Protein AF-A0A523EAK8-F1 (afdb_monomer_lite)

Sequence (142 aa):
MRLLVVLMALGCFVGSAHAEETVREITWTGSLPEGAERGPEDSVTVTSTSDEGLTVTLLELEEPGITKLRYALKGRVRYEKVDGAGYVEMWNVFDDGGPYFTRTNLDQGPMRAITGSSGWRDIVLPFDATGASAPPKRLVIN

Structure (mmCIF, N/CA/C/O backbone):
data_AF-A0A523EAK8-F1
#
_entry.id   AF-A0A523EAK8-F1
#
loop_
_atom_site.group_PDB
_atom_site.id
_atom_site.type_symbol
_atom_site.label_atom_id
_atom_site.label_alt_id
_atom_site.label_comp_id
_atom_site.label_asym_id
_atom_site.label_entity_id
_atom_site.label_seq_id
_atom_site.pdbx_PDB_ins_code
_atom_site.Cartn_x
_atom_site.Cartn_y
_atom_site.Cartn_z
_atom_site.occupancy
_atom_site.B_iso_or_equiv
_atom_site.auth_seq_id
_atom_site.auth_comp_id
_atom_site.auth_asym_id
_atom_site.auth_atom_id
_atom_site.pdbx_PDB_model_num
ATOM 1 N N . MET A 1 1 ? 1.314 -65.545 -14.590 1.00 43.19 1 MET A N 1
ATOM 2 C CA . MET A 1 1 ? 2.182 -64.621 -13.832 1.00 43.19 1 MET A CA 1
ATOM 3 C C . MET A 1 1 ? 3.180 -64.000 -14.803 1.00 43.19 1 MET A C 1
ATOM 5 O O . MET A 1 1 ? 4.091 -64.684 -15.244 1.00 43.19 1 MET A O 1
ATOM 9 N N . ARG A 1 2 ? 2.941 -62.759 -15.240 1.00 35.03 2 ARG A N 1
ATOM 10 C CA . ARG A 1 2 ? 3.878 -61.962 -16.046 1.00 35.03 2 ARG A CA 1
ATOM 11 C C . ARG A 1 2 ? 4.027 -60.627 -15.326 1.00 35.03 2 ARG A C 1
ATOM 13 O O . ARG A 1 2 ? 3.064 -59.879 -15.219 1.00 35.03 2 ARG A O 1
ATOM 20 N N . LEU A 1 3 ? 5.200 -60.432 -14.737 1.00 31.39 3 LEU A N 1
ATOM 21 C CA . LEU A 1 3 ? 5.582 -59.260 -13.963 1.00 31.39 3 LEU A CA 1
ATOM 22 C C . LEU A 1 3 ? 5.921 -58.135 -14.954 1.00 31.39 3 LEU A C 1
ATOM 24 O O . LEU A 1 3 ? 6.887 -58.257 -15.702 1.00 31.39 3 LEU A O 1
ATOM 28 N N . LEU A 1 4 ? 5.104 -57.082 -14.999 1.00 35.31 4 LEU A N 1
ATOM 29 C CA . LEU A 1 4 ? 5.400 -55.856 -15.740 1.00 35.31 4 LEU A CA 1
ATOM 30 C C . LEU A 1 4 ? 5.988 -54.851 -14.742 1.00 35.31 4 LEU A C 1
ATOM 32 O O . LEU A 1 4 ? 5.277 -54.353 -13.873 1.00 35.31 4 LEU A O 1
ATOM 36 N N . VAL A 1 5 ? 7.290 -54.587 -14.836 1.00 39.47 5 VAL A N 1
ATOM 37 C CA . VAL A 1 5 ? 7.955 -53.526 -14.070 1.00 39.47 5 VAL A CA 1
ATOM 38 C C . VAL A 1 5 ? 7.799 -52.233 -14.865 1.00 39.47 5 VAL A C 1
ATOM 40 O O . VAL A 1 5 ? 8.457 -52.052 -15.886 1.00 39.47 5 VAL A O 1
ATOM 43 N N . VAL A 1 6 ? 6.908 -51.343 -14.425 1.00 41.03 6 VAL A N 1
ATOM 44 C CA . VAL A 1 6 ? 6.856 -49.963 -14.926 1.00 41.03 6 VAL A CA 1
ATOM 45 C C . VAL A 1 6 ? 7.793 -49.134 -14.060 1.00 41.03 6 VAL A C 1
ATOM 47 O O . VAL A 1 6 ? 7.481 -48.794 -12.921 1.00 41.03 6 VAL A O 1
ATOM 50 N N . LEU A 1 7 ? 8.970 -48.843 -14.606 1.00 38.56 7 LEU A N 1
ATOM 51 C CA . LEU A 1 7 ? 9.902 -47.873 -14.052 1.00 38.56 7 LEU A CA 1
ATOM 52 C C . LEU A 1 7 ? 9.351 -46.475 -14.383 1.00 38.56 7 LEU A C 1
ATOM 54 O O . LEU A 1 7 ? 9.571 -45.957 -15.476 1.00 38.56 7 LEU A O 1
ATOM 58 N N . MET A 1 8 ? 8.565 -45.884 -13.482 1.00 44.69 8 MET A N 1
ATOM 59 C CA . MET A 1 8 ? 8.118 -44.500 -13.643 1.00 44.69 8 MET A CA 1
ATOM 60 C C . MET A 1 8 ? 9.259 -43.591 -13.185 1.00 44.69 8 MET A C 1
ATOM 62 O O . MET A 1 8 ? 9.542 -43.475 -11.994 1.00 44.69 8 MET A O 1
ATOM 66 N N . ALA A 1 9 ? 9.970 -43.014 -14.154 1.00 45.03 9 ALA A N 1
ATOM 67 C CA . ALA A 1 9 ? 11.001 -42.022 -13.903 1.00 45.03 9 ALA A CA 1
ATOM 68 C C . ALA A 1 9 ? 10.372 -40.833 -13.165 1.00 45.03 9 ALA A C 1
ATOM 70 O O . ALA A 1 9 ? 9.498 -40.146 -13.698 1.00 45.03 9 ALA A O 1
ATOM 71 N N . LEU A 1 10 ? 10.810 -40.613 -11.926 1.00 49.31 10 LEU A N 1
ATOM 72 C CA . LEU A 1 10 ? 10.482 -39.431 -11.148 1.00 49.31 10 LEU A CA 1
ATOM 73 C C . LEU A 1 10 ? 11.184 -38.242 -11.815 1.00 49.31 10 LEU A C 1
ATOM 75 O O . LEU A 1 10 ? 12.347 -37.951 -11.547 1.00 49.31 10 LEU A O 1
ATOM 79 N N . GLY A 1 11 ? 10.498 -37.604 -12.761 1.00 48.94 11 GLY A N 1
ATOM 80 C CA . GLY A 1 11 ? 10.929 -36.332 -13.315 1.00 48.94 11 GLY A CA 1
ATOM 81 C C . GLY A 1 11 ? 10.870 -35.294 -12.206 1.00 48.94 11 GLY A C 1
ATOM 82 O O . GLY A 1 11 ? 9.790 -34.803 -11.881 1.00 48.94 11 GLY A O 1
ATOM 83 N N . CYS A 1 12 ? 12.017 -34.978 -11.606 1.00 46.00 12 CYS A N 1
ATOM 84 C CA . CYS A 1 12 ? 12.171 -33.778 -10.801 1.00 46.00 12 CYS A CA 1
ATOM 85 C C . CYS A 1 12 ? 11.887 -32.580 -11.711 1.00 46.00 12 CYS A C 1
ATOM 87 O O . CYS A 1 12 ? 12.787 -32.061 -12.369 1.00 46.00 12 CYS A O 1
ATOM 89 N N . PHE A 1 13 ? 10.633 -32.135 -11.758 1.00 48.69 13 PHE A N 1
ATOM 90 C CA . PHE A 1 13 ? 10.342 -30.755 -12.092 1.00 48.69 13 PHE A CA 1
ATOM 91 C C . PHE A 1 13 ? 10.968 -29.925 -10.977 1.00 48.69 13 PHE A C 1
ATOM 93 O O . PHE A 1 13 ? 10.351 -29.664 -9.946 1.00 48.69 13 PHE A O 1
ATOM 100 N N . VAL A 1 14 ? 12.229 -29.539 -11.166 1.00 49.50 14 VAL A N 1
ATOM 101 C CA . VAL A 1 14 ? 12.788 -28.378 -10.484 1.00 49.50 14 VAL A CA 1
ATOM 102 C C . VAL A 1 14 ? 12.035 -27.201 -11.084 1.00 49.50 14 VAL A C 1
ATOM 104 O O . VAL A 1 14 ? 12.472 -26.590 -12.055 1.00 49.50 14 VAL A O 1
ATOM 107 N N . GLY A 1 15 ? 10.824 -26.955 -10.580 1.00 48.53 15 GLY A N 1
ATOM 108 C CA . GLY A 1 15 ? 10.164 -25.687 -10.807 1.00 48.53 15 GLY A CA 1
ATOM 109 C C . GLY A 1 15 ? 11.157 -24.637 -10.349 1.00 48.53 15 GLY A C 1
ATOM 110 O O . GLY A 1 15 ? 11.583 -24.666 -9.194 1.00 48.53 15 GLY A O 1
ATOM 111 N N . SER A 1 16 ? 11.605 -23.780 -11.263 1.00 50.34 16 SER A N 1
ATOM 112 C CA . SER A 1 16 ? 12.353 -22.594 -10.886 1.00 50.34 16 SER A CA 1
ATOM 113 C C . SER A 1 16 ? 11.461 -21.820 -9.926 1.00 50.34 16 SER A C 1
ATOM 115 O O . SER A 1 16 ? 10.525 -21.142 -10.342 1.00 50.34 16 SER A O 1
ATOM 117 N N . ALA A 1 17 ? 11.705 -21.974 -8.627 1.00 54.03 17 ALA A N 1
ATOM 118 C CA . ALA A 1 17 ? 11.255 -21.010 -7.653 1.00 54.03 17 ALA A CA 1
ATOM 119 C C . ALA A 1 17 ? 11.943 -19.714 -8.075 1.00 54.03 17 ALA A C 1
ATOM 121 O O . ALA A 1 17 ? 13.149 -19.556 -7.883 1.00 54.03 17 ALA A O 1
ATOM 122 N N . HIS A 1 18 ? 11.222 -18.841 -8.778 1.00 55.31 18 HIS A N 1
ATOM 123 C CA . HIS A 1 18 ? 11.702 -17.490 -8.991 1.00 55.31 18 HIS A CA 1
ATOM 124 C C . HIS A 1 18 ? 11.859 -16.897 -7.596 1.00 55.31 18 HIS A C 1
ATOM 126 O O . HIS A 1 18 ? 10.869 -16.706 -6.893 1.00 55.31 18 HIS A O 1
ATOM 132 N N . ALA A 1 19 ? 13.110 -16.733 -7.167 1.00 64.12 19 ALA A N 1
ATOM 133 C CA . ALA A 1 19 ? 13.416 -16.147 -5.880 1.00 64.12 19 ALA A CA 1
ATOM 134 C C . ALA A 1 19 ? 12.808 -14.744 -5.855 1.00 64.12 19 ALA A C 1
ATOM 136 O O . ALA A 1 19 ? 13.057 -13.932 -6.748 1.00 64.12 19 ALA A O 1
ATOM 137 N N . GLU A 1 20 ? 11.957 -14.500 -4.867 1.00 81.25 20 GLU A N 1
ATOM 138 C CA . GLU A 1 20 ? 11.498 -13.161 -4.547 1.00 81.25 20 GLU A CA 1
ATOM 139 C C . GLU A 1 20 ? 12.712 -12.323 -4.138 1.00 81.25 20 GLU A C 1
ATOM 141 O O . GLU A 1 20 ? 13.477 -12.719 -3.260 1.00 81.25 20 GLU A O 1
ATOM 146 N N . GLU A 1 21 ? 12.902 -11.188 -4.804 1.00 90.44 21 GLU A N 1
ATOM 147 C CA . GLU A 1 21 ? 13.960 -10.232 -4.496 1.00 90.44 21 GLU A CA 1
ATOM 148 C C . GLU A 1 21 ? 13.335 -9.009 -3.825 1.00 90.44 21 GLU A C 1
ATOM 150 O O . GLU A 1 21 ? 12.536 -8.292 -4.433 1.00 90.44 21 GLU A O 1
ATOM 155 N N . THR A 1 22 ? 13.705 -8.760 -2.568 1.00 94.06 22 THR A N 1
ATOM 156 C CA . THR A 1 22 ? 13.349 -7.514 -1.885 1.00 94.06 22 THR A CA 1
ATOM 157 C C . THR A 1 22 ? 14.212 -6.389 -2.436 1.00 94.06 22 THR A C 1
ATOM 159 O O . THR A 1 22 ? 15.380 -6.260 -2.080 1.00 94.06 22 THR A O 1
ATOM 162 N N . VAL A 1 23 ? 13.627 -5.559 -3.297 1.00 94.88 23 VAL A N 1
ATOM 163 C CA . VAL A 1 23 ? 14.323 -4.407 -3.896 1.00 94.88 23 VAL A CA 1
ATOM 164 C C . VAL A 1 23 ? 14.383 -3.195 -2.965 1.00 94.88 23 VAL A C 1
ATOM 166 O O . VAL A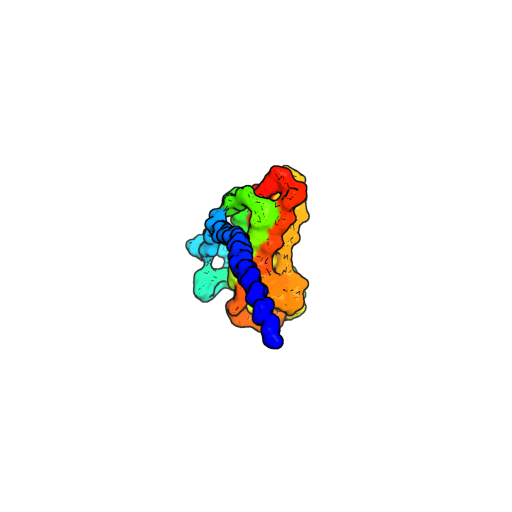 1 23 ? 15.273 -2.358 -3.098 1.00 94.88 23 VAL A O 1
ATOM 169 N N . ARG A 1 24 ? 13.438 -3.084 -2.022 1.00 94.38 24 ARG A N 1
ATOM 170 C CA . ARG A 1 24 ? 13.371 -1.986 -1.053 1.00 94.38 24 ARG A CA 1
ATOM 171 C C . ARG A 1 24 ? 12.583 -2.400 0.185 1.00 94.38 24 ARG A C 1
ATOM 173 O O . ARG A 1 24 ? 11.496 -2.958 0.066 1.00 94.38 24 ARG A O 1
ATOM 180 N N . GLU A 1 25 ? 13.122 -2.083 1.358 1.00 94.19 25 GLU A N 1
ATOM 181 C CA . GLU A 1 25 ? 12.435 -2.211 2.645 1.00 94.19 25 GLU A CA 1
ATOM 182 C C . GLU A 1 25 ? 12.049 -0.819 3.155 1.00 94.19 25 GLU A C 1
ATOM 184 O O . GLU A 1 25 ? 12.806 0.143 3.000 1.00 94.19 25 GLU A O 1
ATOM 189 N N . ILE A 1 26 ? 10.852 -0.701 3.727 1.00 91.69 26 ILE A N 1
ATOM 190 C CA . ILE A 1 26 ? 10.308 0.562 4.229 1.00 91.69 26 ILE A CA 1
ATOM 191 C C . ILE A 1 26 ? 10.058 0.397 5.720 1.00 91.69 26 ILE A C 1
ATOM 193 O O . ILE A 1 26 ? 9.349 -0.515 6.141 1.00 91.69 26 ILE A O 1
ATOM 197 N N . THR A 1 27 ? 10.621 1.307 6.507 1.00 90.94 27 THR A N 1
ATOM 198 C CA . THR A 1 27 ? 10.358 1.412 7.941 1.00 90.94 27 THR A CA 1
ATOM 199 C C . THR A 1 27 ? 9.831 2.799 8.251 1.00 90.94 27 THR A C 1
ATOM 201 O O . THR A 1 27 ? 10.139 3.773 7.563 1.00 90.94 27 THR A O 1
ATOM 204 N N . TRP A 1 28 ? 9.050 2.912 9.315 1.00 90.19 28 TRP A N 1
ATOM 205 C CA . TRP A 1 28 ? 8.413 4.170 9.677 1.00 90.19 28 TRP A CA 1
ATOM 206 C C . TRP A 1 28 ? 9.308 5.061 10.556 1.00 90.19 28 TRP A C 1
ATOM 208 O O . TRP A 1 28 ? 8.814 5.863 11.334 1.00 90.19 28 TRP A O 1
ATOM 218 N N . THR A 1 29 ? 10.634 4.979 10.448 1.00 82.25 29 THR A N 1
ATOM 219 C CA . THR A 1 29 ? 11.581 5.632 11.379 1.00 82.25 29 THR A CA 1
ATOM 220 C C . THR A 1 29 ? 11.744 7.154 11.198 1.00 82.25 29 THR A C 1
ATOM 222 O O . THR A 1 29 ? 12.516 7.776 11.926 1.00 82.25 29 THR A O 1
ATOM 225 N N . GLY A 1 30 ? 11.005 7.777 10.272 1.00 82.88 30 GLY A N 1
ATOM 226 C CA . GLY A 1 30 ? 11.115 9.199 9.922 1.00 82.88 30 GLY A CA 1
ATOM 227 C C . GLY A 1 30 ? 9.828 10.010 10.097 1.00 82.88 30 GLY A C 1
ATOM 228 O O . GLY A 1 30 ? 8.990 9.716 10.954 1.00 82.88 30 GLY A O 1
ATOM 229 N N . SER A 1 31 ? 9.685 11.053 9.272 1.00 87.25 31 SER A N 1
ATOM 230 C CA . SER A 1 31 ? 8.469 11.867 9.189 1.00 87.25 31 SER A CA 1
ATOM 231 C C . SER A 1 31 ? 7.248 11.002 8.895 1.00 87.25 31 SER A C 1
ATOM 233 O O . SER A 1 31 ? 7.313 10.070 8.093 1.00 87.25 31 SER A O 1
ATOM 235 N N . LEU A 1 32 ? 6.142 11.321 9.559 1.00 91.88 32 LEU A N 1
ATOM 236 C CA . LEU A 1 32 ? 4.867 10.655 9.342 1.00 91.88 32 LEU A CA 1
ATOM 237 C C . LEU A 1 32 ? 4.139 11.237 8.131 1.00 91.88 32 LEU A C 1
ATOM 239 O O . LEU A 1 32 ? 4.321 12.422 7.838 1.00 91.88 32 LEU A O 1
ATOM 243 N N . PRO A 1 33 ? 3.287 10.432 7.479 1.00 92.25 33 PRO A N 1
ATOM 244 C CA . PRO A 1 33 ? 2.276 10.938 6.563 1.00 92.25 33 PRO A CA 1
ATOM 245 C C . PRO A 1 33 ? 1.412 12.022 7.206 1.00 92.25 33 PRO A C 1
ATOM 247 O O . PRO A 1 33 ? 1.137 11.982 8.408 1.00 92.25 33 PRO A O 1
ATOM 250 N N . GLU A 1 34 ? 0.945 12.970 6.400 1.00 91.69 34 GLU A N 1
ATOM 251 C CA . GLU A 1 34 ? -0.039 13.948 6.859 1.00 91.69 34 GLU A CA 1
ATOM 252 C C . GLU A 1 34 ? -1.318 13.232 7.321 1.00 91.69 34 GLU A C 1
ATOM 254 O O . GLU A 1 34 ? -1.803 12.317 6.661 1.00 91.69 34 GLU A O 1
ATOM 259 N N . GLY A 1 35 ? -1.847 13.611 8.487 1.00 89.56 35 GLY A N 1
ATOM 260 C CA . GLY A 1 35 ? -3.021 12.956 9.075 1.00 89.56 35 GLY A CA 1
ATOM 261 C C . GLY A 1 35 ? -2.755 11.576 9.693 1.00 89.56 35 GLY A C 1
ATOM 262 O O . GLY A 1 35 ? -3.699 10.940 10.163 1.00 89.56 35 GLY A O 1
ATOM 263 N N . ALA A 1 36 ? -1.498 11.118 9.732 1.00 94.44 36 ALA A N 1
ATOM 264 C CA . ALA A 1 36 ? -1.106 9.895 10.421 1.00 94.44 36 ALA A CA 1
ATOM 265 C C . ALA A 1 36 ? -0.349 10.176 11.726 1.00 94.44 36 ALA A C 1
ATOM 267 O O . ALA A 1 36 ? 0.402 11.142 11.865 1.00 94.44 36 ALA A O 1
ATOM 268 N N . GLU A 1 37 ? -0.502 9.262 12.675 1.00 95.19 37 GLU A N 1
ATOM 269 C CA . GLU A 1 37 ? 0.185 9.260 13.960 1.00 95.19 37 GLU A CA 1
ATOM 270 C C . GLU A 1 37 ? 1.110 8.049 14.086 1.00 95.19 37 GLU A C 1
ATOM 272 O O . GLU A 1 37 ? 0.993 7.057 13.364 1.00 95.19 37 GLU A O 1
ATOM 277 N N . ARG A 1 38 ? 2.048 8.112 15.034 1.00 94.50 38 ARG A N 1
ATOM 278 C CA . ARG A 1 38 ? 2.915 6.976 15.351 1.00 94.50 38 ARG A CA 1
ATOM 279 C C . ARG A 1 38 ? 2.076 5.867 15.983 1.00 94.50 38 ARG A C 1
ATOM 281 O O . ARG A 1 38 ? 1.479 6.071 17.037 1.00 94.50 38 ARG A O 1
ATOM 288 N N . GLY A 1 39 ? 2.062 4.697 15.359 1.00 91.44 39 GLY A N 1
ATOM 289 C CA . GLY A 1 39 ? 1.401 3.511 15.885 1.00 91.44 39 GLY A CA 1
ATOM 290 C C . GLY A 1 39 ? 2.339 2.615 16.705 1.00 91.44 39 GLY A C 1
ATOM 291 O O . GLY A 1 39 ? 3.548 2.853 16.774 1.00 91.44 39 GLY A O 1
ATOM 292 N N . PRO A 1 40 ? 1.799 1.556 17.331 1.00 88.06 40 PRO A N 1
ATOM 293 C CA . PRO A 1 40 ? 2.603 0.509 17.964 1.00 88.06 40 PRO A CA 1
ATOM 294 C C . PRO A 1 40 ? 3.394 -0.295 16.919 1.00 88.06 40 PRO A C 1
ATOM 296 O O . PRO A 1 40 ? 3.072 -0.244 15.735 1.00 88.06 40 PRO A O 1
ATOM 299 N N . GLU A 1 41 ? 4.383 -1.085 17.347 1.00 87.00 41 GLU A N 1
ATOM 300 C CA . GLU A 1 41 ? 5.129 -2.011 16.465 1.00 87.00 41 GLU A CA 1
ATOM 301 C C . GLU A 1 41 ? 5.730 -1.325 15.222 1.00 87.00 41 GLU A C 1
ATOM 303 O O . GLU A 1 41 ? 5.644 -1.845 14.110 1.00 87.00 41 GLU A O 1
ATOM 308 N N . ASP A 1 42 ? 6.294 -0.127 15.419 1.00 87.31 42 ASP A N 1
ATOM 309 C CA . ASP A 1 42 ? 6.872 0.712 14.365 1.00 87.31 42 ASP A CA 1
ATOM 310 C C . ASP A 1 42 ? 5.911 0.979 13.201 1.00 87.31 42 ASP A C 1
ATOM 312 O O . ASP A 1 42 ? 6.341 1.031 12.058 1.00 87.31 42 ASP A O 1
ATOM 316 N N . SER A 1 43 ? 4.613 1.148 13.471 1.00 93.25 43 SER A N 1
ATOM 317 C CA . SER A 1 43 ? 3.592 1.418 12.452 1.00 93.25 43 SER A CA 1
ATOM 318 C C . SER A 1 43 ? 3.170 2.889 12.385 1.00 93.25 43 SER A C 1
ATOM 320 O O . SER A 1 43 ? 3.631 3.744 13.153 1.00 93.25 43 SER A O 1
ATOM 322 N N . VAL A 1 44 ? 2.271 3.180 11.446 1.00 95.81 44 VAL A N 1
ATOM 323 C CA . VAL A 1 44 ? 1.534 4.441 11.359 1.00 95.81 44 VAL A CA 1
ATOM 324 C C . VAL A 1 44 ? 0.044 4.169 11.522 1.00 95.81 44 VAL A C 1
ATOM 326 O O . VAL A 1 44 ? -0.467 3.168 11.018 1.00 95.81 44 VAL A O 1
ATOM 329 N N . THR A 1 45 ? -0.640 5.052 12.241 1.00 96.44 45 THR A N 1
ATOM 330 C CA . THR A 1 45 ? -2.077 4.979 12.509 1.00 96.44 45 THR A CA 1
ATOM 331 C C . THR A 1 45 ? -2.773 6.123 11.793 1.00 96.44 45 THR A C 1
ATOM 333 O O . THR A 1 45 ? -2.383 7.274 11.957 1.00 96.44 45 THR A O 1
ATOM 336 N N . VAL A 1 46 ? -3.832 5.813 11.050 1.00 95.06 46 VAL A N 1
ATOM 337 C CA . VAL A 1 46 ? -4.726 6.805 10.443 1.00 95.06 46 VAL A CA 1
ATOM 338 C C . VAL A 1 46 ? -6.086 6.697 11.120 1.00 95.06 46 VAL A C 1
ATOM 340 O O . VAL A 1 46 ? -6.633 5.600 11.236 1.00 95.06 46 VAL A O 1
ATOM 343 N N . THR A 1 47 ? -6.629 7.834 11.554 1.00 93.88 47 THR A N 1
ATOM 344 C CA . THR A 1 47 ? -7.941 7.910 12.207 1.00 93.88 47 THR A CA 1
ATOM 345 C C . THR A 1 47 ? -8.870 8.781 11.372 1.00 93.88 47 THR A C 1
ATOM 347 O O . THR A 1 47 ? -8.600 9.965 11.194 1.00 93.88 47 THR A O 1
ATOM 350 N N . SER A 1 48 ? -9.982 8.213 10.898 1.00 89.81 48 SER A N 1
ATOM 351 C CA . SER A 1 48 ? -11.081 9.015 10.350 1.00 89.81 48 SER A CA 1
ATOM 352 C C . SER A 1 48 ? -12.020 9.440 11.475 1.00 89.81 48 SER A C 1
ATOM 354 O O . SER A 1 48 ? -12.422 8.614 12.295 1.00 89.81 48 SER A O 1
ATOM 356 N N . THR A 1 49 ? -12.359 10.726 11.524 1.00 86.12 49 THR A N 1
ATOM 357 C CA . THR A 1 49 ? -13.287 11.308 12.510 1.00 86.12 49 THR A CA 1
ATOM 358 C C . THR A 1 49 ? -14.592 11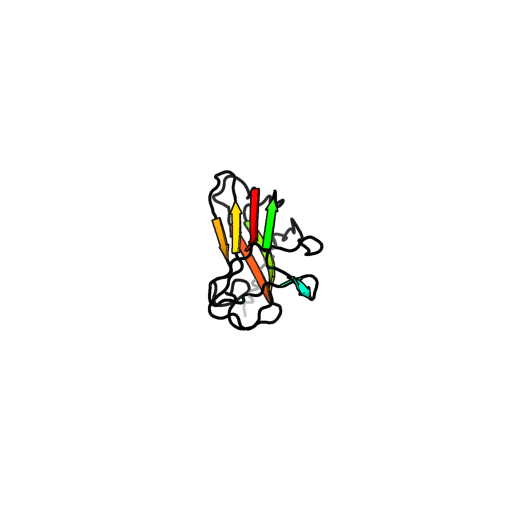.801 11.885 1.00 86.12 49 THR A C 1
ATOM 360 O O . THR A 1 49 ? -15.470 12.263 12.614 1.00 86.12 49 THR A O 1
ATOM 363 N N . SER A 1 50 ? -14.730 11.701 10.561 1.00 83.38 50 SER A N 1
ATOM 364 C CA . SER A 1 50 ? -15.940 12.043 9.818 1.00 83.38 50 SER A CA 1
ATOM 365 C C . SER A 1 50 ? -16.527 10.814 9.125 1.00 83.38 50 SER A C 1
ATOM 367 O O . SER A 1 50 ? -15.836 9.822 8.885 1.00 83.38 50 SER A O 1
ATOM 369 N N . ASP A 1 51 ? -17.806 10.920 8.766 1.00 81.62 51 ASP A N 1
ATOM 370 C CA . ASP A 1 51 ? -18.515 9.930 7.946 1.00 81.62 51 ASP A CA 1
ATOM 371 C C . ASP A 1 51 ? -18.184 10.074 6.442 1.00 81.62 51 ASP A C 1
ATOM 373 O O . ASP A 1 51 ? -18.740 9.372 5.597 1.00 81.62 51 ASP A O 1
ATOM 377 N N . GLU A 1 52 ? -17.290 11.002 6.084 1.00 85.56 52 GLU A N 1
ATOM 378 C CA . GLU A 1 52 ? -16.804 11.181 4.718 1.00 85.56 52 GLU A CA 1
ATOM 379 C C . GLU A 1 52 ? -15.627 10.238 4.433 1.00 85.56 52 GLU A C 1
ATOM 381 O O . GLU A 1 52 ? -14.866 9.858 5.323 1.00 85.56 52 GLU A O 1
ATOM 386 N N . GLY A 1 53 ? -15.458 9.858 3.165 1.00 86.12 53 GLY A N 1
ATOM 387 C CA . GLY A 1 53 ? -14.315 9.048 2.753 1.00 86.12 53 GLY A CA 1
ATOM 388 C C . GLY A 1 53 ? -12.998 9.793 2.984 1.00 86.12 53 GLY A C 1
ATOM 389 O O . GLY A 1 53 ? -12.808 10.889 2.461 1.00 86.12 53 GLY A O 1
ATOM 390 N N . LEU A 1 54 ? -12.077 9.176 3.725 1.00 91.88 54 LEU A N 1
ATOM 391 C CA . LEU A 1 54 ? -10.726 9.685 3.952 1.00 91.88 54 LEU A CA 1
ATOM 392 C C . LEU A 1 54 ? -9.733 8.976 3.021 1.00 91.88 54 LEU A C 1
ATOM 394 O O . LEU A 1 54 ? -9.728 7.750 2.919 1.00 91.88 54 LEU A O 1
ATOM 398 N N . THR A 1 55 ? -8.867 9.742 2.361 1.00 94.56 55 THR A N 1
ATOM 399 C CA . THR A 1 55 ? -7.695 9.227 1.640 1.00 94.56 55 THR A CA 1
ATOM 400 C C . THR A 1 55 ? -6.452 9.876 2.229 1.00 94.56 55 THR A C 1
ATOM 402 O O . THR A 1 55 ? -6.392 11.099 2.325 1.00 94.56 55 THR A O 1
ATOM 405 N N . VAL A 1 56 ? -5.478 9.061 2.631 1.00 95.69 56 VAL A N 1
ATOM 406 C CA . VAL A 1 56 ? -4.204 9.518 3.195 1.00 95.69 56 VAL A CA 1
ATOM 407 C C . VAL A 1 56 ? -3.075 8.936 2.365 1.00 95.69 56 VAL A C 1
ATOM 409 O O . VAL A 1 56 ? -2.980 7.723 2.242 1.00 95.69 56 VAL A O 1
ATOM 412 N N . THR A 1 57 ? -2.190 9.781 1.844 1.00 96.81 57 THR A N 1
ATOM 413 C CA . THR A 1 57 ? -0.968 9.310 1.186 1.00 96.81 57 THR A CA 1
ATOM 414 C C . THR A 1 57 ? 0.011 8.803 2.236 1.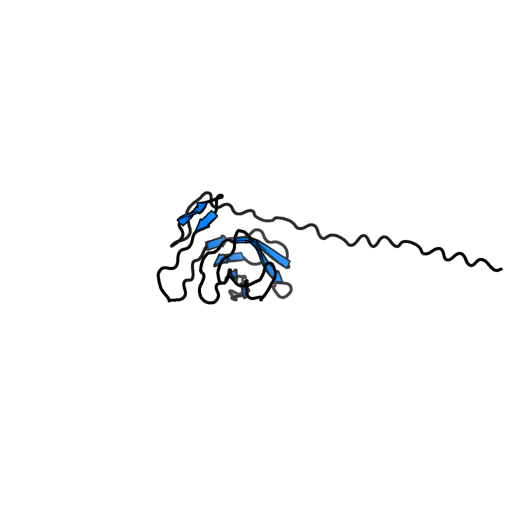00 96.81 57 THR A C 1
ATOM 416 O O . THR A 1 57 ? 0.678 9.591 2.900 1.00 96.81 57 THR A O 1
ATOM 419 N N . LEU A 1 58 ? 0.118 7.486 2.385 1.00 95.75 58 LEU A N 1
ATOM 420 C CA . LEU A 1 58 ? 0.998 6.831 3.352 1.00 95.75 58 LEU A CA 1
ATOM 421 C C . LEU A 1 58 ? 2.474 6.914 2.957 1.00 95.75 58 LEU A C 1
ATOM 423 O O . LEU A 1 58 ? 3.345 6.948 3.823 1.00 95.75 58 LEU A O 1
ATOM 427 N N . LEU A 1 59 ? 2.782 6.879 1.662 1.00 94.06 59 LEU A N 1
ATOM 428 C CA . LEU A 1 59 ? 4.164 6.867 1.195 1.00 94.06 59 LEU A CA 1
ATOM 429 C C . LEU A 1 59 ? 4.258 7.287 -0.268 1.00 94.06 59 LEU A C 1
ATOM 431 O O . LEU A 1 59 ? 3.521 6.783 -1.111 1.00 94.06 59 LEU A O 1
ATOM 435 N N . GLU A 1 60 ? 5.251 8.115 -0.577 1.00 95.12 60 GLU A N 1
ATOM 436 C CA . GLU A 1 60 ? 5.722 8.320 -1.944 1.00 95.12 60 GLU A CA 1
ATOM 437 C C . GLU A 1 60 ? 7.150 7.791 -2.079 1.00 95.12 60 GLU A C 1
ATOM 439 O O . GLU A 1 60 ? 8.034 8.113 -1.283 1.00 95.12 60 GLU A O 1
ATOM 444 N N . LEU A 1 61 ? 7.374 6.951 -3.087 1.00 94.00 61 LEU A N 1
ATOM 445 C CA . LEU A 1 61 ? 8.681 6.397 -3.414 1.00 94.00 61 LEU A CA 1
ATOM 446 C C . LEU A 1 61 ? 9.110 6.890 -4.783 1.00 94.00 61 LEU A C 1
ATOM 448 O O . LEU A 1 61 ? 8.690 6.335 -5.797 1.00 94.00 61 LEU A O 1
ATOM 452 N N . GLU A 1 62 ? 9.992 7.881 -4.793 1.00 94.31 62 GLU A N 1
ATOM 453 C CA . GLU A 1 62 ? 10.775 8.212 -5.978 1.00 94.31 62 GLU A CA 1
ATOM 454 C C . GLU A 1 62 ? 11.816 7.121 -6.230 1.00 94.31 62 GLU A C 1
ATOM 456 O O . GLU A 1 62 ? 12.441 6.611 -5.288 1.00 94.31 62 GLU A O 1
ATOM 461 N N . GLU A 1 63 ? 11.964 6.761 -7.505 1.00 94.12 63 GLU A N 1
ATOM 462 C CA . GLU A 1 63 ? 12.903 5.763 -8.015 1.00 94.12 63 GLU A CA 1
ATOM 463 C C . GLU A 1 63 ? 12.916 4.494 -7.139 1.00 94.12 63 GLU A C 1
ATOM 465 O O . GLU A 1 63 ? 13.882 4.217 -6.421 1.00 94.12 63 GLU A O 1
ATOM 470 N N . PRO A 1 64 ? 11.837 3.684 -7.153 1.00 94.50 64 PRO A N 1
ATOM 471 C CA . PRO A 1 64 ? 11.629 2.606 -6.181 1.00 94.50 64 PRO A CA 1
ATOM 472 C C . PRO A 1 64 ? 12.643 1.450 -6.279 1.00 94.50 64 PRO A C 1
ATOM 4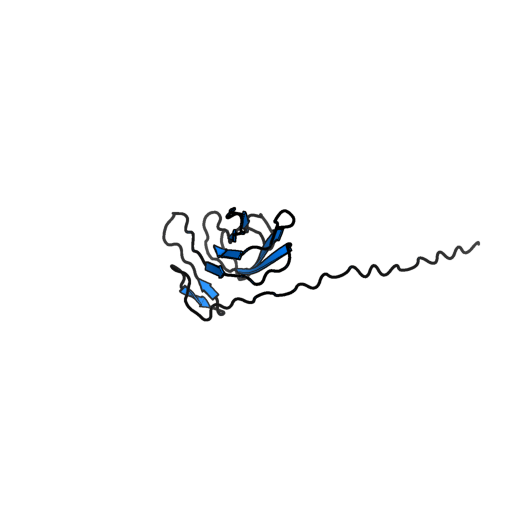74 O O . PRO A 1 64 ? 12.572 0.520 -5.481 1.00 94.50 64 PRO A O 1
ATOM 477 N N . GLY A 1 65 ? 13.571 1.478 -7.242 1.00 94.62 65 GLY A N 1
ATOM 478 C CA . GLY A 1 65 ? 14.564 0.421 -7.467 1.00 94.62 65 GLY A CA 1
ATOM 479 C C . GLY A 1 65 ? 14.005 -0.824 -8.164 1.00 94.62 65 GLY A C 1
ATOM 480 O O . GLY A 1 65 ? 14.695 -1.832 -8.287 1.00 94.62 65 GLY A O 1
ATOM 481 N N . ILE A 1 66 ? 12.758 -0.772 -8.640 1.00 94.75 66 ILE A N 1
ATOM 482 C CA . ILE A 1 66 ? 12.115 -1.881 -9.347 1.00 94.75 66 ILE A CA 1
ATOM 483 C C . ILE A 1 66 ? 12.731 -2.018 -10.742 1.00 94.75 66 ILE A C 1
ATOM 485 O O . ILE A 1 66 ? 12.661 -1.106 -11.560 1.00 94.75 66 ILE A O 1
ATOM 489 N N . THR A 1 67 ? 13.303 -3.187 -11.030 1.00 92.94 67 THR A N 1
ATOM 490 C CA . THR A 1 67 ? 13.924 -3.496 -12.334 1.00 92.94 67 THR A CA 1
ATOM 491 C C . THR A 1 67 ? 13.138 -4.518 -13.156 1.00 92.94 67 THR A C 1
ATOM 493 O O . THR A 1 67 ? 13.456 -4.760 -14.320 1.00 92.94 67 THR A O 1
ATOM 496 N N . LYS A 1 68 ? 12.115 -5.146 -12.563 1.00 93.62 68 LYS A N 1
ATOM 497 C CA . LYS A 1 68 ? 11.266 -6.162 -13.200 1.00 93.62 68 LYS A CA 1
ATOM 498 C C . LYS A 1 68 ? 9.879 -5.600 -13.486 1.00 93.62 68 LYS A C 1
ATOM 500 O O . LYS A 1 68 ? 9.391 -4.741 -12.765 1.00 93.62 68 LYS A O 1
ATOM 505 N N . LEU A 1 69 ? 9.218 -6.149 -14.504 1.00 93.62 69 LEU A N 1
ATOM 506 C CA . LEU A 1 69 ? 7.851 -5.764 -14.872 1.00 93.62 69 LEU A CA 1
ATOM 507 C C . LEU A 1 69 ? 6.777 -6.441 -14.011 1.00 93.62 69 LEU A C 1
ATOM 509 O O . LEU A 1 69 ? 5.613 -6.088 -14.105 1.00 93.62 69 LEU A O 1
ATOM 513 N N . ARG A 1 70 ? 7.142 -7.403 -13.161 1.00 95.38 70 ARG A N 1
ATOM 514 C CA . ARG A 1 70 ? 6.241 -7.991 -12.164 1.00 95.38 70 ARG A CA 1
ATOM 515 C C . ARG A 1 70 ? 6.823 -7.765 -10.787 1.00 95.38 70 ARG A C 1
ATOM 517 O O . ARG A 1 70 ? 7.965 -8.150 -10.539 1.00 95.38 70 ARG A O 1
ATOM 524 N N . TYR A 1 71 ? 6.043 -7.142 -9.922 1.00 96.44 71 TYR A N 1
ATOM 525 C CA . TYR A 1 71 ? 6.448 -6.772 -8.573 1.00 96.44 71 TYR A CA 1
ATOM 526 C C . TYR A 1 71 ? 5.221 -6.692 -7.667 1.00 96.44 71 TYR A C 1
ATOM 528 O O . TYR A 1 71 ? 4.082 -6.781 -8.127 1.00 96.44 71 TYR A O 1
ATOM 536 N N . ALA A 1 72 ? 5.448 -6.558 -6.366 1.00 97.38 72 ALA A N 1
ATOM 537 C CA . ALA A 1 72 ? 4.376 -6.365 -5.408 1.00 97.38 72 ALA A CA 1
ATOM 538 C C . ALA A 1 72 ? 4.843 -5.501 -4.240 1.00 97.38 72 ALA A C 1
ATOM 540 O O . ALA A 1 72 ? 5.966 -5.666 -3.764 1.00 97.38 72 ALA A O 1
ATOM 541 N N . LEU A 1 73 ? 3.951 -4.649 -3.735 1.00 97.62 73 LEU A N 1
ATOM 542 C CA . LEU A 1 73 ? 4.075 -4.133 -2.375 1.00 97.62 73 LEU A CA 1
ATOM 543 C C . LEU A 1 73 ? 3.542 -5.197 -1.414 1.00 97.62 73 LEU A C 1
ATOM 545 O O . LEU A 1 73 ? 2.449 -5.730 -1.620 1.00 97.62 73 LEU A O 1
ATOM 549 N N . LYS A 1 74 ? 4.299 -5.492 -0.360 1.00 97.56 74 LYS A N 1
ATOM 550 C CA . LYS A 1 74 ? 3.879 -6.375 0.730 1.00 97.56 74 LYS A CA 1
ATOM 551 C C . LYS A 1 74 ? 3.962 -5.626 2.046 1.00 97.56 74 LYS A C 1
ATOM 553 O O . LYS A 1 74 ? 4.861 -4.815 2.244 1.00 97.56 74 LYS A O 1
ATOM 558 N N . GLY A 1 75 ? 3.035 -5.912 2.947 1.00 95.81 75 GLY A N 1
ATOM 559 C CA . GLY A 1 75 ? 3.001 -5.273 4.254 1.00 95.81 75 GLY A CA 1
ATOM 560 C C . GLY A 1 75 ? 1.973 -5.908 5.170 1.00 95.81 75 GLY A C 1
ATOM 561 O O . GLY A 1 75 ? 1.376 -6.934 4.842 1.00 95.81 75 GLY A O 1
ATOM 562 N N . ARG A 1 76 ? 1.754 -5.273 6.321 1.00 96.94 76 ARG A N 1
ATOM 563 C CA . ARG A 1 76 ? 0.741 -5.680 7.293 1.00 96.94 76 ARG A CA 1
ATOM 564 C C . ARG A 1 76 ? -0.161 -4.506 7.625 1.00 96.94 76 ARG A C 1
ATOM 566 O O . ARG A 1 76 ? 0.305 -3.375 7.709 1.00 96.94 76 ARG A O 1
ATOM 573 N N . VAL A 1 77 ? -1.436 -4.793 7.854 1.00 97.31 77 VAL A N 1
ATOM 574 C CA . VAL A 1 77 ? -2.432 -3.807 8.279 1.00 97.31 77 VAL A CA 1
ATOM 575 C C . VAL A 1 77 ? -3.226 -4.336 9.468 1.00 97.31 77 VAL A C 1
ATOM 577 O O . VAL A 1 77 ? -3.507 -5.534 9.555 1.00 97.31 77 VAL A O 1
ATOM 580 N N . ARG A 1 78 ? -3.597 -3.435 10.374 1.00 97.50 78 ARG A N 1
ATOM 581 C CA . ARG A 1 78 ? -4.561 -3.635 11.459 1.00 97.50 78 ARG A CA 1
ATOM 582 C C . ARG A 1 78 ? -5.604 -2.530 11.341 1.00 97.50 78 ARG A C 1
ATOM 584 O O . ARG A 1 78 ? -5.262 -1.415 10.966 1.00 97.50 78 ARG A O 1
ATOM 591 N N . TYR A 1 79 ? -6.858 -2.831 11.653 1.00 96.69 79 TYR A N 1
ATOM 592 C CA . TYR A 1 79 ? -7.935 -1.845 11.592 1.00 96.69 79 TYR A CA 1
ATOM 593 C C . TYR A 1 79 ? -9.047 -2.175 12.580 1.00 96.69 79 TYR A C 1
ATOM 595 O O . TYR A 1 79 ? -9.270 -3.336 12.927 1.00 96.69 79 TYR A O 1
ATOM 603 N N . GLU A 1 80 ? -9.757 -1.146 13.027 1.00 96.31 80 GLU A N 1
ATOM 604 C CA . GLU A 1 80 ? -10.832 -1.265 14.005 1.00 96.31 80 GLU A CA 1
ATOM 605 C C . GLU A 1 80 ? -12.039 -0.456 13.551 1.00 96.31 80 GLU A C 1
ATOM 607 O O . GLU A 1 80 ? -11.907 0.722 13.240 1.00 96.31 80 GLU A O 1
ATOM 612 N N . LYS A 1 81 ? -13.216 -1.091 13.560 1.00 95.19 81 LYS A N 1
ATOM 613 C CA . LYS A 1 81 ? -14.517 -0.449 13.316 1.00 95.19 81 LYS A CA 1
ATOM 614 C C . LYS A 1 81 ? -14.571 0.379 12.022 1.00 95.19 81 LYS A C 1
ATOM 616 O O . LYS A 1 81 ? -15.203 1.428 11.995 1.00 95.19 81 LYS A O 1
ATOM 621 N N . VAL A 1 82 ? -13.936 -0.102 10.955 1.00 94.69 82 VAL A N 1
ATOM 622 C CA . VAL A 1 82 ? -14.053 0.516 9.630 1.00 94.69 82 VAL A CA 1
ATOM 623 C C . VAL A 1 82 ? -15.460 0.267 9.108 1.00 94.69 82 VAL A C 1
ATOM 625 O O . VAL A 1 82 ? -15.819 -0.880 8.829 1.00 94.69 82 VAL A O 1
ATOM 628 N N . ASP A 1 83 ? -16.244 1.336 9.007 1.00 91.00 83 ASP A N 1
ATOM 629 C CA . ASP A 1 83 ? -17.557 1.295 8.375 1.00 91.00 83 ASP A CA 1
ATOM 630 C C . ASP A 1 83 ? -17.417 1.303 6.845 1.00 91.00 83 ASP A C 1
ATOM 632 O O . ASP A 1 83 ? -16.518 1.930 6.282 1.00 91.00 83 ASP A O 1
ATOM 636 N N . GLY A 1 84 ? -18.276 0.553 6.158 1.00 90.50 84 GLY A N 1
ATOM 637 C CA . GLY A 1 84 ? -18.159 0.338 4.716 1.00 90.50 84 GLY A CA 1
ATOM 638 C C . GLY A 1 84 ? -16.873 -0.398 4.311 1.00 90.50 84 GLY A C 1
ATOM 639 O O . GLY A 1 84 ? -16.521 -1.431 4.889 1.00 90.50 84 GLY A O 1
ATOM 640 N N . ALA A 1 85 ? -16.205 0.094 3.264 1.00 91.75 85 ALA A N 1
ATOM 641 C CA . ALA A 1 85 ? -15.016 -0.526 2.683 1.00 91.75 85 ALA A CA 1
ATOM 642 C C . ALA A 1 85 ? -13.890 0.496 2.478 1.00 91.75 85 ALA A C 1
ATOM 644 O O . ALA A 1 85 ? -14.047 1.464 1.736 1.00 91.75 85 ALA A O 1
ATOM 645 N N . GLY A 1 86 ? -12.744 0.226 3.097 1.00 95.31 86 GLY A N 1
ATOM 646 C CA . GLY A 1 86 ? -11.463 0.879 2.857 1.00 95.31 86 GLY A CA 1
ATOM 647 C C .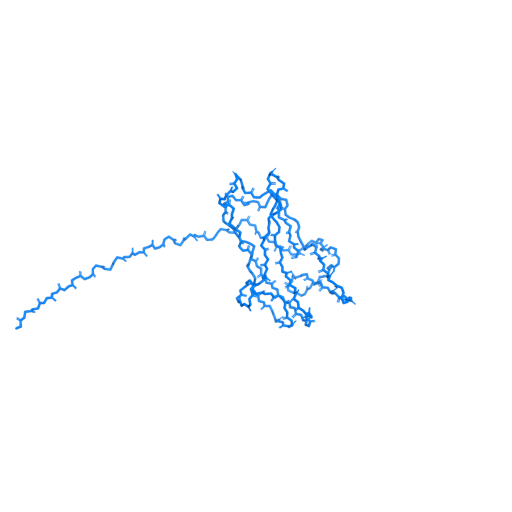 GLY A 1 86 ? -10.517 0.007 2.029 1.00 95.31 86 GLY A C 1
ATOM 648 O O . GLY A 1 86 ? -10.713 -1.205 1.870 1.00 95.31 86 GLY A O 1
ATOM 649 N N . TYR A 1 87 ? -9.461 0.632 1.518 1.00 97.06 87 TYR A N 1
ATOM 650 C CA . TYR A 1 87 ? -8.501 0.018 0.607 1.00 97.06 87 TYR A CA 1
ATOM 651 C C . TYR A 1 87 ? -7.099 0.527 0.931 1.00 97.06 87 TYR A C 1
ATOM 653 O O . TYR A 1 87 ? -6.959 1.687 1.294 1.00 97.06 87 TYR A O 1
ATOM 661 N N . VAL A 1 88 ? -6.085 -0.323 0.760 1.00 97.94 88 VAL A N 1
ATOM 662 C CA . VAL A 1 88 ? -4.727 0.161 0.476 1.00 97.94 88 VAL A CA 1
ATOM 663 C C . VAL A 1 88 ? -4.553 0.129 -1.030 1.00 97.94 88 VAL A C 1
ATOM 665 O O . VAL A 1 88 ? -4.902 -0.872 -1.667 1.00 97.94 88 VAL A O 1
ATOM 668 N N . GLU A 1 89 ? -4.035 1.207 -1.592 1.00 97.94 89 GLU A N 1
ATOM 669 C CA . GLU A 1 89 ? -3.871 1.411 -3.023 1.00 97.94 89 GLU A CA 1
ATOM 670 C C . GLU A 1 89 ? -2.424 1.771 -3.346 1.00 97.94 89 GLU A C 1
ATOM 672 O O . GLU A 1 89 ? -1.793 2.560 -2.656 1.00 97.94 89 GLU A O 1
ATOM 677 N N . MET A 1 90 ? -1.883 1.179 -4.406 1.00 98.25 90 MET A N 1
ATOM 678 C CA . MET A 1 90 ? -0.559 1.490 -4.932 1.00 98.25 90 MET A CA 1
ATOM 679 C C . MET A 1 90 ? -0.724 2.014 -6.349 1.00 98.25 90 MET A C 1
ATOM 681 O O . MET A 1 90 ? -1.033 1.244 -7.261 1.00 98.25 90 MET A O 1
ATOM 685 N N . TRP A 1 91 ? -0.479 3.306 -6.526 1.00 97.75 91 TRP A N 1
ATOM 686 C CA . TRP A 1 91 ? -0.371 3.958 -7.823 1.00 97.75 91 TRP A CA 1
ATOM 687 C C . TRP A 1 91 ? 1.044 3.827 -8.365 1.00 97.75 91 TRP A C 1
ATOM 689 O O . TRP A 1 91 ? 2.024 4.006 -7.645 1.00 97.75 91 TRP A O 1
ATOM 699 N N . ASN A 1 92 ? 1.136 3.544 -9.656 1.00 96.56 92 ASN A N 1
ATOM 700 C CA . ASN A 1 92 ? 2.361 3.330 -10.402 1.00 96.56 92 ASN A CA 1
ATOM 701 C C . ASN A 1 92 ? 2.435 4.421 -11.459 1.00 96.56 92 ASN A C 1
ATOM 703 O O . ASN A 1 92 ? 1.566 4.503 -12.329 1.00 96.56 92 ASN A O 1
ATOM 707 N N . VAL A 1 93 ? 3.459 5.260 -11.360 1.00 95.06 93 VAL A N 1
ATOM 708 C CA . VAL A 1 93 ? 3.694 6.360 -12.290 1.00 95.06 93 VAL A CA 1
ATOM 709 C C . VAL A 1 93 ? 4.844 5.963 -13.208 1.00 95.06 93 VAL A C 1
ATOM 711 O O . VAL A 1 93 ? 5.978 5.781 -12.755 1.00 95.06 93 VAL A O 1
ATOM 714 N N . PHE A 1 94 ? 4.540 5.807 -14.493 1.00 93.00 94 PHE A N 1
ATOM 715 C CA . PHE A 1 94 ? 5.507 5.498 -15.548 1.00 93.00 94 PHE A CA 1
ATOM 716 C C . PHE A 1 94 ? 5.881 6.766 -16.330 1.00 93.00 94 PHE A C 1
ATOM 718 O O . PHE A 1 94 ? 5.292 7.828 -16.130 1.00 93.00 94 PHE A O 1
ATOM 725 N N . ASP A 1 95 ? 6.862 6.660 -17.231 1.00 86.81 95 ASP A N 1
ATOM 726 C CA . ASP A 1 95 ? 7.341 7.788 -18.048 1.00 86.81 95 ASP A CA 1
ATOM 727 C C . ASP A 1 95 ? 6.257 8.376 -18.977 1.00 86.81 95 ASP A C 1
ATOM 729 O O . ASP A 1 95 ? 6.347 9.534 -19.379 1.00 86.81 95 ASP A O 1
ATOM 733 N N . ASP A 1 96 ? 5.218 7.601 -19.306 1.00 82.31 96 ASP A N 1
ATOM 734 C CA . ASP A 1 96 ? 4.059 8.065 -20.080 1.00 82.31 96 ASP A CA 1
ATOM 735 C C . ASP A 1 96 ? 3.093 8.942 -19.256 1.00 82.31 96 ASP A C 1
ATOM 737 O O . ASP A 1 96 ? 2.143 9.500 -19.807 1.00 82.31 96 ASP A O 1
ATOM 741 N N . GLY A 1 97 ? 3.330 9.072 -17.943 1.00 72.38 97 GLY A N 1
ATOM 742 C CA . GLY A 1 97 ? 2.475 9.797 -17.006 1.00 72.38 97 GLY A CA 1
ATOM 743 C C . GLY A 1 97 ? 1.118 9.131 -16.758 1.00 72.38 97 GLY A C 1
ATOM 744 O O . GLY A 1 97 ? 0.251 9.741 -16.131 1.00 72.38 97 GLY A O 1
ATOM 745 N N . GLY A 1 98 ? 0.911 7.906 -17.252 1.00 73.25 98 GLY A N 1
ATOM 746 C CA . GLY A 1 98 ? -0.346 7.181 -17.135 1.00 73.25 98 GLY A CA 1
ATOM 747 C C . GLY A 1 98 ? -0.619 6.737 -15.692 1.00 73.25 98 GLY A C 1
ATOM 748 O O . GLY A 1 98 ? 0.290 6.227 -15.030 1.00 73.25 98 GLY A O 1
ATOM 749 N N . PRO A 1 99 ? -1.852 6.905 -15.177 1.00 76.62 99 PRO A N 1
ATOM 750 C CA . PRO A 1 99 ? -2.197 6.470 -13.832 1.00 76.62 99 PRO A CA 1
ATOM 751 C C . PRO A 1 99 ? -2.630 4.996 -13.837 1.00 76.62 99 PRO A C 1
ATOM 753 O O . PRO A 1 99 ? -3.693 4.652 -14.355 1.00 76.62 99 PRO A O 1
ATOM 756 N N . TYR A 1 100 ? -1.832 4.118 -13.225 1.00 93.81 100 TYR A N 1
ATOM 757 C CA . TYR A 1 100 ? -2.167 2.698 -13.073 1.00 93.81 100 TYR A CA 1
ATOM 758 C C . TYR A 1 100 ? -2.078 2.280 -11.611 1.00 93.81 100 TYR A C 1
ATOM 760 O O . TYR A 1 100 ? -1.075 2.551 -10.953 1.00 93.81 100 TYR A O 1
ATOM 768 N N . PHE A 1 101 ? -3.087 1.582 -11.094 1.00 96.38 101 PHE A N 1
ATOM 769 C CA . PHE A 1 101 ? -3.111 1.198 -9.686 1.00 96.38 101 PHE A CA 1
ATOM 770 C C . PHE A 1 101 ? -3.512 -0.258 -9.458 1.00 96.38 101 PHE A C 1
ATOM 772 O O . PHE A 1 101 ? -4.230 -0.860 -10.255 1.00 96.38 101 PHE A O 1
ATOM 779 N N . THR A 1 102 ? -3.077 -0.784 -8.315 1.00 97.81 102 THR A N 1
ATOM 780 C CA . THR A 1 102 ? -3.635 -1.988 -7.690 1.00 97.81 102 THR A CA 1
ATOM 781 C C . THR A 1 102 ? -4.126 -1.618 -6.298 1.00 97.81 102 THR A C 1
ATOM 783 O O . THR A 1 102 ? -3.468 -0.846 -5.605 1.00 97.81 102 THR A O 1
ATOM 786 N N . ARG A 1 103 ? -5.242 -2.203 -5.851 1.00 98.06 103 ARG A N 1
ATOM 787 C CA . ARG A 1 103 ? -5.762 -2.003 -4.493 1.00 98.06 103 ARG A CA 1
ATOM 788 C C . ARG A 1 103 ? -6.276 -3.287 -3.853 1.00 98.06 103 ARG A C 1
ATOM 790 O O . ARG A 1 103 ? -6.577 -4.257 -4.546 1.00 98.06 103 ARG A O 1
ATOM 797 N N . THR A 1 104 ? -6.437 -3.279 -2.534 1.00 98.00 104 THR A N 1
ATOM 798 C CA . THR A 1 104 ? -7.037 -4.393 -1.787 1.00 98.00 104 THR A CA 1
ATOM 799 C C . THR A 1 104 ? -8.568 -4.411 -1.914 1.00 98.00 104 THR A C 1
ATOM 801 O O . THR A 1 104 ? -9.246 -3.865 -1.055 1.00 98.00 104 THR A O 1
ATOM 804 N N . ASN A 1 105 ? -9.151 -5.003 -2.959 1.00 97.38 105 ASN A N 1
ATOM 805 C CA . ASN A 1 105 ? -10.606 -4.987 -3.209 1.00 97.38 105 ASN A CA 1
ATOM 806 C C . ASN A 1 105 ? -11.269 -6.367 -3.354 1.00 97.38 105 ASN A C 1
ATOM 808 O O . ASN A 1 105 ? -12.350 -6.460 -3.933 1.00 97.38 105 ASN A O 1
ATOM 812 N N . LEU A 1 106 ? -10.625 -7.433 -2.886 1.00 96.31 106 LEU A N 1
ATOM 813 C CA . LEU A 1 106 ? -11.212 -8.774 -2.921 1.00 96.31 106 LEU A CA 1
ATOM 814 C C . LEU A 1 106 ? -12.061 -9.052 -1.669 1.00 96.31 106 LEU A C 1
ATOM 816 O O . LEU A 1 106 ? -11.989 -8.333 -0.672 1.00 96.31 106 LEU A O 1
ATOM 820 N N . ASP A 1 107 ? -12.814 -10.148 -1.690 1.00 96.06 107 ASP A N 1
ATOM 821 C CA . ASP A 1 107 ? -13.589 -10.590 -0.522 1.00 96.06 107 ASP A CA 1
ATOM 822 C C . ASP A 1 107 ? -12.720 -11.332 0.506 1.00 96.06 107 ASP A C 1
ATOM 824 O O . ASP A 1 107 ? -13.025 -11.362 1.698 1.00 96.06 107 ASP A O 1
ATOM 828 N N . GLN A 1 108 ? -11.636 -11.970 0.052 1.00 93.94 108 GLN A N 1
ATOM 829 C CA . GLN A 1 108 ? -10.804 -12.873 0.851 1.00 93.94 108 GLN A CA 1
ATOM 830 C C . GLN A 1 108 ? -9.317 -12.769 0.480 1.00 93.94 108 GLN A C 1
ATOM 832 O O . GLN A 1 108 ? -8.944 -12.264 -0.579 1.00 93.94 108 GLN A O 1
ATOM 837 N N . GLY A 1 109 ? -8.461 -13.277 1.371 1.00 96.56 109 GLY A N 1
ATOM 838 C CA . GLY A 1 109 ? -7.009 -13.313 1.184 1.00 96.56 109 GLY A CA 1
ATOM 839 C C . GLY A 1 109 ? -6.301 -11.972 1.436 1.00 96.56 109 GLY A C 1
ATOM 840 O O . GLY A 1 109 ? -6.914 -11.025 1.931 1.00 96.56 109 GLY A O 1
ATOM 841 N N . PRO A 1 110 ? -4.998 -11.869 1.112 1.00 97.56 110 PRO A N 1
ATOM 842 C CA . PRO A 1 110 ? -4.194 -10.673 1.393 1.00 97.56 110 PRO A CA 1
ATOM 843 C C . PRO A 1 110 ? -4.696 -9.411 0.680 1.00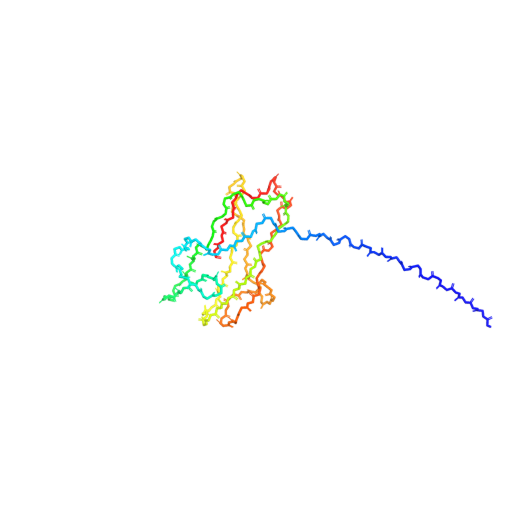 97.56 110 PRO A C 1
ATOM 845 O O . PRO A 1 110 ? -4.586 -8.311 1.211 1.00 97.56 110 PRO A O 1
ATOM 848 N N . MET A 1 111 ? -5.324 -9.573 -0.486 1.00 98.12 111 MET A N 1
ATOM 849 C CA . MET A 1 111 ? -5.950 -8.484 -1.239 1.00 98.12 111 MET A CA 1
ATOM 850 C C . MET A 1 111 ? -7.380 -8.162 -0.784 1.00 98.12 111 MET A C 1
ATOM 852 O O . MET A 1 111 ? -8.051 -7.379 -1.454 1.00 98.12 111 MET A O 1
ATOM 856 N N . ARG A 1 112 ? -7.884 -8.745 0.318 1.00 97.81 112 ARG A N 1
ATOM 857 C CA . ARG A 1 112 ? -9.247 -8.431 0.766 1.00 97.81 112 ARG A CA 1
ATOM 858 C C . ARG A 1 112 ? -9.395 -6.967 1.175 1.00 97.81 112 ARG A C 1
ATOM 860 O O . ARG A 1 112 ? -8.450 -6.410 1.739 1.00 97.81 112 ARG A O 1
ATOM 867 N N . ALA A 1 113 ? -10.576 -6.395 0.971 1.00 97.88 113 ALA A N 1
ATOM 868 C CA . ALA A 1 113 ? -10.913 -5.050 1.435 1.00 97.88 113 ALA A CA 1
ATOM 869 C C . ALA A 1 113 ? -10.756 -4.882 2.958 1.00 97.88 113 ALA A C 1
ATOM 871 O O . ALA A 1 113 ? -10.775 -5.845 3.734 1.00 97.88 113 ALA A O 1
ATOM 872 N N . ILE A 1 114 ? -10.567 -3.638 3.393 1.00 97.12 114 ILE A N 1
ATOM 873 C CA . ILE A 1 114 ? -10.515 -3.258 4.804 1.00 97.12 114 ILE A CA 1
ATOM 874 C C . ILE A 1 114 ? -11.941 -2.925 5.250 1.00 97.12 114 ILE A C 1
ATOM 876 O O . ILE A 1 114 ? -12.514 -1.937 4.815 1.00 97.12 114 ILE A O 1
ATOM 880 N N . THR A 1 115 ? -12.537 -3.763 6.094 1.00 96.44 115 THR A N 1
ATOM 881 C CA . THR A 1 115 ? -13.909 -3.571 6.590 1.00 96.44 115 THR A CA 1
ATOM 882 C C . THR A 1 115 ? -14.076 -4.209 7.967 1.00 96.44 115 THR A C 1
ATOM 884 O O . THR A 1 115 ? -13.508 -5.275 8.232 1.00 96.44 115 THR A O 1
ATOM 887 N N . GLY A 1 116 ? -14.823 -3.561 8.861 1.00 96.19 116 GLY A N 1
ATOM 888 C CA . GLY A 1 116 ? -15.014 -4.005 10.239 1.00 96.19 116 GLY A CA 1
ATOM 889 C C . GLY A 1 116 ? -13.733 -3.893 11.066 1.00 96.19 116 GLY A C 1
ATOM 890 O O . GLY A 1 116 ? -13.107 -2.838 11.116 1.00 96.19 116 GLY A O 1
ATOM 891 N N . SER A 1 117 ? -13.337 -4.980 11.732 1.00 97.44 117 SER A N 1
ATOM 892 C CA . SER A 1 117 ? -12.140 -5.024 12.581 1.00 97.44 117 SER A CA 1
ATOM 893 C C . SER A 1 117 ? -11.256 -6.220 12.242 1.00 97.44 117 SER A C 1
ATOM 895 O O . SER A 1 117 ? -11.739 -7.304 11.918 1.00 97.44 117 SER A O 1
ATOM 897 N N . SER A 1 118 ? -9.947 -6.037 12.363 1.00 97.25 118 SER A N 1
ATOM 898 C CA . SER A 1 118 ? -8.945 -7.084 12.199 1.00 97.25 118 SER A CA 1
ATOM 899 C C . SER A 1 118 ? -7.719 -6.743 13.028 1.00 97.25 118 SER A C 1
ATOM 901 O O . SER A 1 118 ? -7.267 -5.600 13.024 1.00 97.25 118 SER A O 1
ATOM 903 N N . GLY A 1 119 ? -7.122 -7.758 13.657 1.00 97.06 119 GLY A N 1
ATOM 904 C CA . GLY A 1 119 ? -5.724 -7.676 14.076 1.00 97.06 119 GLY A CA 1
ATOM 905 C C . GLY A 1 119 ? -4.789 -7.537 12.869 1.00 97.06 119 GLY A C 1
ATOM 906 O O . GLY A 1 119 ? -5.247 -7.458 11.722 1.00 97.06 119 GLY A O 1
ATOM 907 N N . TRP A 1 120 ? -3.480 -7.547 13.126 1.00 97.56 120 TRP A N 1
ATOM 908 C CA . TRP A 1 120 ? -2.480 -7.546 12.061 1.00 97.56 120 TRP A CA 1
ATOM 909 C C . TRP A 1 120 ? -2.722 -8.687 11.075 1.00 97.56 120 TRP A C 1
ATOM 911 O O . TRP A 1 120 ? -2.815 -9.852 11.462 1.00 97.56 120 TRP A O 1
ATOM 921 N N . ARG A 1 121 ? -2.809 -8.341 9.794 1.00 97.44 121 ARG A N 1
ATOM 922 C CA . ARG A 1 121 ? -2.868 -9.294 8.688 1.00 97.44 121 ARG A CA 1
ATOM 923 C C . ARG A 1 121 ? -2.005 -8.829 7.535 1.00 97.44 121 ARG A C 1
ATOM 925 O O . ARG A 1 121 ? -1.838 -7.625 7.341 1.00 97.44 121 ARG A O 1
ATOM 932 N N . ASP A 1 122 ? -1.556 -9.781 6.735 1.00 98.00 122 ASP A N 1
ATOM 933 C CA . ASP A 1 122 ? -0.803 -9.479 5.529 1.00 98.00 122 ASP A CA 1
ATOM 934 C C . ASP A 1 122 ? -1.688 -8.827 4.462 1.00 98.00 122 ASP A C 1
ATOM 936 O O . ASP A 1 122 ? -2.880 -9.141 4.309 1.00 98.00 122 ASP A O 1
ATOM 940 N N . ILE A 1 123 ? -1.061 -7.933 3.704 1.00 98.00 123 ILE A N 1
ATOM 941 C CA . ILE A 1 123 ? -1.565 -7.377 2.455 1.00 98.00 123 ILE A CA 1
ATOM 942 C C . ILE A 1 123 ? -0.518 -7.546 1.360 1.00 98.00 123 ILE A C 1
ATOM 944 O O . ILE A 1 123 ? 0.689 -7.532 1.615 1.00 98.00 123 ILE A O 1
ATOM 948 N N . VAL A 1 124 ? -0.996 -7.697 0.129 1.00 98.00 124 VAL A N 1
ATOM 949 C CA . VAL A 1 124 ? -0.153 -7.739 -1.067 1.00 98.00 124 VAL A CA 1
ATOM 950 C C . VAL A 1 124 ? -0.836 -6.919 -2.150 1.00 98.00 124 VAL A C 1
ATOM 952 O O . VAL A 1 124 ? -2.022 -7.115 -2.391 1.00 98.00 124 VAL A O 1
ATOM 955 N N . LEU A 1 125 ? -0.099 -6.032 -2.813 1.00 98.25 125 LEU A N 1
ATOM 956 C CA . LEU A 1 125 ? -0.548 -5.295 -3.993 1.00 98.25 125 LEU A CA 1
ATOM 957 C C . LEU A 1 125 ? 0.337 -5.696 -5.175 1.00 98.25 125 LEU A C 1
ATOM 959 O O . LEU A 1 125 ? 1.367 -5.060 -5.406 1.00 98.25 125 LEU A O 1
ATOM 963 N N . PRO A 1 126 ? 0.001 -6.789 -5.884 1.00 97.62 126 PRO A N 1
ATOM 964 C CA . PRO A 1 126 ? 0.756 -7.207 -7.054 1.00 97.62 126 PRO A CA 1
ATOM 965 C C . PRO A 1 126 ? 0.505 -6.251 -8.223 1.00 97.62 126 PRO A C 1
ATOM 967 O O . PRO A 1 126 ? -0.596 -5.727 -8.391 1.00 97.62 126 PRO A O 1
ATOM 970 N N . PHE A 1 127 ? 1.508 -6.064 -9.067 1.00 97.12 127 PHE A N 1
ATOM 971 C CA . PHE A 1 127 ? 1.381 -5.300 -10.298 1.00 97.12 127 PHE A CA 1
ATOM 972 C C . PHE A 1 127 ? 2.086 -6.033 -11.443 1.00 97.12 127 PHE A C 1
ATOM 974 O O . PHE A 1 127 ? 3.201 -6.539 -11.279 1.00 97.12 127 PHE A O 1
ATOM 981 N N . ASP A 1 128 ? 1.417 -6.108 -12.595 1.00 95.75 128 ASP A N 1
ATOM 982 C CA . ASP A 1 128 ? 1.971 -6.646 -13.837 1.00 95.75 128 ASP A CA 1
ATOM 983 C C . ASP A 1 128 ? 2.066 -5.519 -14.877 1.00 95.75 128 ASP A C 1
ATOM 985 O O . ASP A 1 128 ? 1.071 -5.077 -15.446 1.00 95.75 128 ASP A O 1
ATOM 989 N N . ALA A 1 129 ? 3.292 -5.064 -15.111 1.00 94.06 129 ALA A N 1
ATOM 990 C CA . ALA A 1 129 ? 3.674 -4.040 -16.069 1.00 94.06 129 ALA A CA 1
ATOM 991 C C . ALA A 1 129 ? 4.212 -4.636 -17.384 1.00 94.06 129 ALA A C 1
ATOM 993 O O . ALA A 1 129 ? 4.955 -3.962 -18.089 1.00 94.06 129 ALA A O 1
ATOM 994 N N . THR A 1 130 ? 3.889 -5.887 -17.749 1.00 91.69 130 THR A N 1
ATOM 995 C CA . THR A 1 130 ? 4.432 -6.538 -18.969 1.00 91.69 130 THR A CA 1
ATOM 996 C C . THR A 1 130 ? 4.122 -5.754 -20.262 1.00 91.69 130 THR A C 1
ATOM 998 O O . THR A 1 130 ? 4.813 -5.930 -21.262 1.00 91.69 130 THR A O 1
ATOM 1001 N N . GLY A 1 131 ? 3.114 -4.871 -20.257 1.00 88.31 131 GLY A N 1
ATOM 1002 C CA . GLY A 1 131 ? 2.798 -3.964 -21.371 1.00 88.31 131 GLY A CA 1
ATOM 1003 C C . GLY A 1 131 ? 3.530 -2.614 -21.363 1.00 88.31 131 GLY A C 1
ATOM 1004 O O . GLY A 1 131 ? 3.412 -1.867 -22.332 1.00 88.31 131 GLY A O 1
ATOM 1005 N N . ALA A 1 132 ? 4.263 -2.283 -20.299 1.00 89.88 132 ALA A N 1
ATOM 1006 C CA . ALA A 1 132 ? 5.003 -1.031 -20.182 1.00 89.88 132 ALA A CA 1
ATOM 1007 C C . ALA A 1 132 ? 6.386 -1.132 -20.846 1.00 89.88 132 ALA A C 1
ATOM 1009 O O . ALA A 1 132 ? 7.006 -2.196 -20.886 1.00 89.88 132 ALA A O 1
ATOM 1010 N N . SER A 1 133 ? 6.902 -0.003 -21.337 1.00 89.12 133 SER A N 1
ATOM 1011 C CA . SER A 1 133 ? 8.252 0.091 -21.913 1.00 89.12 133 SER A CA 1
ATOM 1012 C C . SER A 1 133 ? 9.363 0.060 -20.857 1.00 89.12 133 SER A C 1
ATOM 1014 O O . SER A 1 133 ? 10.503 -0.281 -21.176 1.00 89.12 133 SER A O 1
ATOM 1016 N N . ALA A 1 134 ? 9.041 0.409 -19.609 1.00 90.81 134 ALA A N 1
ATOM 1017 C CA . ALA A 1 134 ? 9.958 0.461 -18.478 1.00 90.81 134 ALA A CA 1
ATOM 1018 C C . ALA A 1 134 ? 9.209 0.237 -17.144 1.00 90.81 134 ALA A C 1
ATOM 1020 O O . ALA A 1 134 ? 7.985 0.370 -17.102 1.00 90.81 134 ALA A O 1
ATOM 1021 N N . PRO A 1 135 ? 9.919 -0.091 -16.046 1.00 92.19 135 PRO A N 1
ATOM 1022 C CA . PRO A 1 135 ? 9.361 -0.080 -14.689 1.00 92.19 135 PRO A CA 1
ATOM 1023 C C . PRO A 1 135 ? 8.893 1.322 -14.241 1.00 92.19 135 PRO A C 1
ATOM 1025 O O . PRO A 1 135 ? 9.300 2.319 -14.845 1.00 92.19 135 PRO A O 1
ATOM 1028 N N . PRO A 1 136 ? 8.079 1.433 -13.171 1.00 94.44 136 PRO A N 1
ATOM 1029 C CA . PRO A 1 136 ? 7.595 2.725 -12.691 1.00 94.44 136 PRO A CA 1
ATOM 1030 C C . PRO A 1 136 ? 8.737 3.587 -12.138 1.00 94.44 136 PRO A C 1
ATOM 1032 O O . PRO A 1 136 ? 9.664 3.090 -11.492 1.00 94.44 136 PRO A O 1
ATOM 1035 N N . LYS A 1 137 ? 8.634 4.901 -12.344 1.00 94.31 137 LYS A N 1
ATOM 1036 C CA . LYS A 1 137 ? 9.543 5.900 -11.764 1.00 94.31 137 LYS A CA 1
ATOM 1037 C C . LYS A 1 137 ? 9.154 6.288 -10.354 1.00 94.31 137 LYS A C 1
ATOM 1039 O O . LYS A 1 137 ? 10.031 6.604 -9.558 1.00 94.31 137 LYS A O 1
ATOM 1044 N N . ARG A 1 138 ? 7.859 6.231 -10.051 1.00 95.50 138 ARG A N 1
ATOM 1045 C CA . ARG A 1 138 ? 7.329 6.574 -8.739 1.00 95.50 138 ARG A CA 1
ATOM 1046 C C . ARG A 1 138 ? 6.194 5.649 -8.343 1.00 95.50 138 ARG A C 1
ATOM 1048 O O . ARG A 1 138 ? 5.382 5.261 -9.185 1.00 95.50 138 ARG A O 1
ATOM 1055 N N . LEU A 1 139 ? 6.146 5.323 -7.056 1.00 96.50 139 LEU A N 1
ATOM 1056 C CA . LEU A 1 139 ? 4.990 4.697 -6.425 1.00 96.50 139 LEU A CA 1
ATOM 1057 C C . LEU A 1 139 ? 4.360 5.662 -5.425 1.00 96.50 139 LEU A C 1
ATOM 1059 O O . LEU A 1 139 ? 5.083 6.311 -4.672 1.00 96.50 139 LEU A O 1
ATOM 1063 N N . VAL A 1 140 ? 3.032 5.711 -5.394 1.00 97.06 140 VAL A N 1
ATOM 1064 C CA . VAL A 1 140 ? 2.263 6.427 -4.366 1.00 97.06 140 VAL A CA 1
ATOM 1065 C C . VAL A 1 140 ? 1.349 5.421 -3.683 1.00 97.06 140 VAL A C 1
ATOM 1067 O O . VAL A 1 140 ? 0.586 4.727 -4.355 1.00 97.06 140 VAL A O 1
ATOM 1070 N N . ILE A 1 141 ? 1.475 5.300 -2.365 1.00 97.25 141 ILE A N 1
ATOM 1071 C CA . ILE A 1 141 ? 0.705 4.370 -1.546 1.00 97.25 141 ILE A CA 1
ATOM 1072 C C . ILE A 1 141 ? -0.304 5.182 -0.744 1.00 97.25 141 ILE A C 1
ATOM 1074 O O . ILE A 1 141 ? 0.102 6.068 0.009 1.00 97.25 141 ILE A O 1
ATOM 1078 N N . ASN A 1 142 ? -1.580 4.832 -0.883 1.00 96.56 142 ASN A N 1
ATOM 1079 C CA . ASN A 1 142 ? -2.704 5.405 -0.143 1.00 96.56 142 ASN A CA 1
ATOM 1080 C C . ASN A 1 142 ? -3.386 4.343 0.724 1.00 96.56 142 ASN A C 1
ATOM 1082 O O . ASN A 1 142 ? -3.389 3.162 0.300 1.00 96.56 142 ASN A O 1
#

Foldseek 3Di:
DDDDDDPDPPPPPPPPPVDDDDQDDDFLPDDFWVQWDQDPPRDIDHDDPDPDDDDTFGDKDAQSRDFDQKDKDKDKDWDAAAADWDKKKKWFQAPVRDTDMFILPDCDDQSHTDHHGDDIDMHMGIGGRVVPPGGGRMITID

Radius of gyration: 20.9 Å; chains: 1; bounding box: 33×79×40 Å

pLDDT: mean 87.0, std 17.14, range [31.39, 98.25]

Secondary structure (DSSP, 8-state):
-----------------------------SPPPTTEEE-STT-EEE---SSSPP----EEEES----SSEEEEEEEEEEEEEEEEE--EEEEE-TT--EEEEE--BSSSTTB-EEEEEEEEEEEEEEE-TTSSS--SEEEE-